Protein AF-A0AB34GC19-F1 (afdb_monomer)

pLDDT: mean 71.61, std 18.82, range [37.12, 91.69]

Solvent-accessible surface area (backbone atoms only — not comparable to full-atom values): 6278 Å² total; per-residue (Å²): 136,86,81,88,84,81,83,74,89,82,78,89,87,79,96,63,85,66,65,59,63,55,53,50,48,53,53,46,46,57,50,50,45,54,65,49,34,64,93,36,68,68,56,41,48,53,52,48,53,52,55,52,47,57,55,56,72,51,62,81,64,79,52,67,70,57,52,52,50,52,52,50,52,53,49,51,50,40,50,45,47,66,67,70,42,73,64,82,71,80,74,82,76,85,69,88,79,129

Organism: Eschrichtius robustus (NCBI:txid9764)

Nearest PDB structures (foldseek):
  6uxe-assembly1_B  TM=8.724E-01  e=7.433E-02 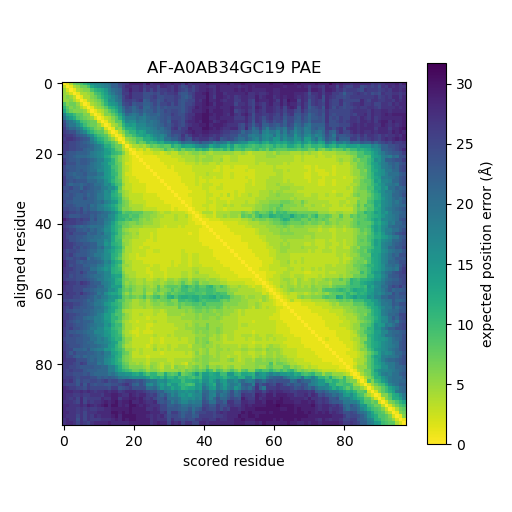 Homo sapiens
  7pua-assembly1_Fb  TM=9.396E-01  e=4.448E-01  Trypanosoma brucei brucei
  7ar7-assembly1_W  TM=7.057E-01  e=1.871E-01  Arabidopsis thaliana
  7ar8-assembly1_W  TM=6.549E-01  e=2.497E-01  Arabidopsis thaliana
  7qsk-assembly1_n  TM=7.906E-01  e=1.777E+00  Bos taurus

Sequence (98 aa):
MGLAAKVTGSGEGLGTMPAGRVLQLFKTLHRTRQQVFKNDARALEAARIKINEEFKCNKSETSPKKIEELIKIGSDVELILRTSVIQGIHTDHNTLSK

Foldseek 3Di:
DDDDDPPDDDDDDDDDDDPVLVVVLLVLQLVLQCVLCVPPPPSNVVSVVVSVVVCVVCVPPPDPVVSVVVSVVSVVVSVCSNPVRDDPPPPPPPDPDD

Secondary structure (DSSP, 8-state):
----------------TTHHHHHHHHHHHHHHHHHHTTT-HHHHHHHHHHHHHHHHHGGG---HHHHHHHHHHHHHHHHHHHHH--------------

InterPro domains:
  IPR008011 Complex 1 LYR protein domain [PF05347] (21-75)
  IPR045298 LYRM7, LYR domain [cd20267] (22-92)
  IPR050435 Mitochondrial Zinc Maintenance Protein 1 / LYRM7 [PTHR46749] (17-95)

Structure (mmCIF, N/CA/C/O backbone):
data_AF-A0AB34GC19-F1
#
_entry.id   AF-A0AB34GC19-F1
#
loop_
_atom_site.group_PDB
_atom_site.id
_atom_site.type_symbol
_atom_site.label_atom_id
_atom_site.label_alt_id
_atom_site.label_comp_id
_atom_site.label_asym_id
_atom_site.label_entity_id
_atom_site.label_seq_id
_atom_site.pdbx_PDB_ins_code
_atom_site.Cartn_x
_atom_site.Cartn_y
_atom_site.Cartn_z
_atom_site.occupancy
_atom_site.B_iso_or_equiv
_atom_site.auth_seq_id
_atom_site.auth_comp_id
_atom_site.auth_asym_id
_atom_site.auth_atom_id
_atom_site.pdbx_PDB_model_num
ATOM 1 N N . MET A 1 1 ? -20.054 -19.431 -32.368 1.00 41.50 1 MET A N 1
ATOM 2 C CA . MET A 1 1 ? -18.767 -18.725 -32.172 1.00 41.50 1 MET A CA 1
ATOM 3 C C . MET A 1 1 ? -19.087 -17.468 -31.366 1.00 41.50 1 MET A C 1
ATOM 5 O O . MET A 1 1 ? -19.691 -16.571 -31.922 1.00 41.50 1 MET A O 1
ATOM 9 N N . GLY A 1 2 ? -19.087 -17.491 -30.027 1.00 40.41 2 GLY A N 1
ATOM 10 C CA . GLY A 1 2 ? -17.900 -17.420 -29.156 1.00 40.41 2 GLY A CA 1
ATOM 11 C C . GLY A 1 2 ? -17.364 -15.980 -29.200 1.00 40.41 2 GLY A C 1
ATOM 12 O O . GLY A 1 2 ? -16.825 -15.611 -30.227 1.00 40.41 2 GLY A O 1
ATOM 13 N N . LEU A 1 3 ? -17.537 -15.095 -28.215 1.00 37.50 3 LEU A N 1
ATOM 14 C CA . LEU A 1 3 ? -17.415 -15.266 -26.768 1.00 37.50 3 LEU A CA 1
ATOM 15 C C . LEU A 1 3 ? -18.275 -14.250 -25.998 1.00 37.50 3 LEU A C 1
ATOM 17 O O . LEU A 1 3 ? -18.381 -13.082 -26.363 1.00 37.50 3 LEU A O 1
ATOM 21 N N . ALA A 1 4 ? -18.833 -14.725 -24.887 1.00 42.00 4 ALA A N 1
ATOM 22 C CA . ALA A 1 4 ? -19.416 -13.924 -23.828 1.00 42.00 4 ALA A CA 1
ATOM 23 C C . ALA A 1 4 ? -18.314 -13.225 -23.016 1.00 42.00 4 ALA A C 1
ATOM 25 O O . ALA A 1 4 ? -17.372 -13.876 -22.573 1.00 42.00 4 ALA A O 1
ATOM 26 N N . ALA A 1 5 ? -18.489 -11.937 -22.731 1.00 38.50 5 ALA A N 1
ATOM 27 C CA . ALA A 1 5 ? -17.819 -11.264 -21.622 1.00 38.50 5 ALA A CA 1
ATOM 28 C C . ALA A 1 5 ? -18.892 -10.712 -20.679 1.00 38.50 5 ALA A C 1
ATOM 30 O O . ALA A 1 5 ? -19.204 -9.526 -20.639 1.00 38.50 5 ALA A O 1
ATOM 31 N N . LYS A 1 6 ? -19.498 -11.639 -19.936 1.00 42.84 6 LYS A N 1
ATOM 32 C CA . LYS A 1 6 ? -20.293 -11.356 -18.747 1.00 42.84 6 LYS A CA 1
ATOM 33 C C . LYS A 1 6 ? -19.288 -11.094 -17.623 1.00 42.84 6 LYS A C 1
ATOM 35 O O . LYS A 1 6 ? -18.832 -12.047 -17.001 1.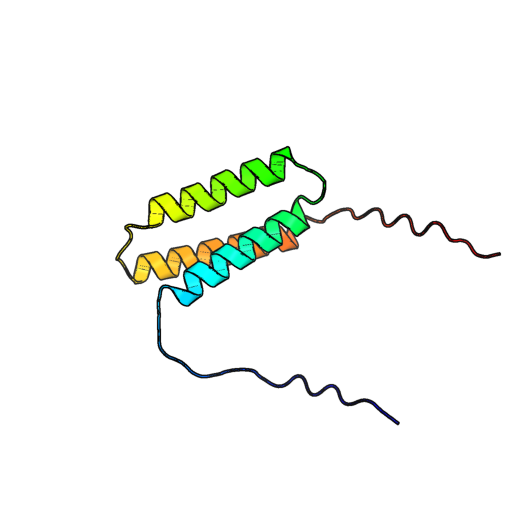00 42.84 6 LYS A O 1
ATOM 40 N N . VAL A 1 7 ? -18.896 -9.839 -17.386 1.00 38.16 7 VAL A N 1
ATOM 41 C CA . VAL A 1 7 ? -18.245 -9.493 -16.114 1.00 38.16 7 VAL A CA 1
ATOM 42 C C . VAL A 1 7 ? -19.361 -9.250 -15.105 1.00 38.16 7 VAL A C 1
ATOM 44 O O . VAL A 1 7 ? -20.058 -8.240 -15.081 1.00 38.16 7 VAL A O 1
ATOM 47 N N . THR A 1 8 ? -19.628 -10.322 -14.379 1.00 42.59 8 THR A N 1
ATOM 48 C CA . THR A 1 8 ? -20.535 -10.412 -13.250 1.00 42.59 8 THR A CA 1
ATOM 49 C C . THR A 1 8 ? -20.087 -9.457 -12.153 1.00 42.59 8 THR A C 1
ATOM 51 O O . THR A 1 8 ? -18.927 -9.489 -11.740 1.00 42.59 8 THR A O 1
ATOM 54 N N . GLY A 1 9 ? -21.022 -8.649 -11.655 1.00 45.25 9 GLY A N 1
ATOM 55 C CA . GLY A 1 9 ? -20.886 -8.024 -10.350 1.00 45.25 9 GLY A CA 1
ATOM 56 C C . GLY A 1 9 ? -20.725 -9.093 -9.268 1.00 45.25 9 GLY A C 1
ATOM 57 O O . GLY A 1 9 ? -21.496 -10.049 -9.216 1.00 45.25 9 GLY A O 1
ATOM 58 N N . SER A 1 10 ? -19.716 -8.898 -8.426 1.00 39.72 10 SER A N 1
ATOM 59 C CA . SER A 1 10 ? -19.450 -9.636 -7.190 1.00 39.72 10 SER A CA 1
ATOM 60 C C . SER A 1 10 ? -18.823 -8.622 -6.223 1.00 39.72 10 SER A C 1
ATOM 62 O O . SER A 1 10 ? -17.749 -8.109 -6.511 1.00 39.72 10 SER A O 1
ATOM 64 N N . GLY A 1 11 ? -19.409 -8.227 -5.100 1.00 38.75 11 GLY A N 1
ATOM 65 C CA . GLY A 1 11 ? -20.667 -8.624 -4.504 1.00 38.75 11 GLY A CA 1
ATOM 66 C C . GLY A 1 11 ? -21.070 -7.620 -3.423 1.00 38.75 11 GLY A C 1
ATOM 67 O O . GLY A 1 11 ? -20.230 -7.037 -2.738 1.00 38.75 11 GLY A O 1
ATOM 68 N N . GLU A 1 12 ? -22.377 -7.439 -3.300 1.00 48.94 12 GLU A N 1
ATOM 69 C CA . GLU A 1 12 ? -23.023 -6.964 -2.085 1.00 48.94 12 GLU A CA 1
ATOM 70 C C . GLU A 1 12 ? -23.057 -8.130 -1.084 1.00 48.94 12 GLU A C 1
ATOM 72 O O . GLU A 1 12 ? -23.415 -9.250 -1.453 1.00 48.94 12 GLU A O 1
ATOM 77 N N . GLY A 1 13 ? -22.710 -7.864 0.177 1.00 38.88 13 GLY A N 1
ATOM 78 C CA . GLY A 1 13 ? -22.984 -8.763 1.301 1.00 38.88 13 GLY A CA 1
ATOM 79 C C . GLY A 1 13 ? -21.752 -9.259 2.054 1.00 38.88 13 GLY A C 1
ATOM 80 O O . GLY A 1 13 ? -21.150 -10.258 1.678 1.00 38.88 13 GLY A O 1
ATOM 81 N N . LEU A 1 14 ? -21.429 -8.594 3.169 1.00 37.12 14 LEU A N 1
ATOM 82 C CA . LEU A 1 14 ? -21.427 -9.190 4.518 1.00 37.12 14 LEU A CA 1
ATOM 83 C C . LEU A 1 14 ? -20.810 -8.208 5.522 1.00 37.12 14 LEU A C 1
ATOM 85 O O . LEU A 1 14 ? -19.652 -7.802 5.425 1.00 37.12 14 LEU A O 1
ATOM 89 N N . GLY A 1 15 ? -21.623 -7.811 6.499 1.00 42.78 15 GLY A N 1
ATOM 90 C CA . GLY A 1 15 ? -21.212 -6.968 7.606 1.00 42.78 15 GLY A CA 1
ATOM 91 C C . GLY A 1 15 ? -20.226 -7.687 8.519 1.00 42.78 15 GLY A C 1
ATOM 92 O O . GLY A 1 15 ? -20.639 -8.481 9.348 1.00 42.78 15 GLY A O 1
ATOM 93 N N . THR A 1 16 ? -18.945 -7.340 8.396 1.00 39.88 16 THR A N 1
ATOM 94 C CA . THR A 1 16 ? -17.949 -7.336 9.481 1.00 39.88 16 THR A CA 1
ATOM 95 C C . THR A 1 16 ? -16.882 -6.271 9.159 1.00 39.88 16 THR A C 1
ATOM 97 O O . THR A 1 16 ? -15.835 -6.560 8.578 1.00 39.88 16 THR A O 1
ATOM 100 N N . MET A 1 17 ? -17.143 -5.000 9.478 1.00 49.31 17 MET A N 1
ATOM 101 C CA . MET A 1 17 ? -16.079 -3.982 9.625 1.00 49.31 17 MET A CA 1
ATOM 102 C C . MET A 1 17 ? -15.313 -4.279 10.934 1.00 49.31 17 MET A C 1
ATOM 104 O O . MET A 1 17 ? -15.926 -4.900 11.802 1.00 49.31 17 MET A O 1
ATOM 108 N N . PRO A 1 18 ? -14.046 -3.866 11.181 1.00 60.38 18 PRO A N 1
ATOM 109 C CA . PRO A 1 18 ? -13.088 -3.064 10.401 1.00 60.38 18 PRO A CA 1
ATOM 110 C C . PRO A 1 18 ? -11.809 -3.831 9.968 1.00 60.38 18 PRO A C 1
ATOM 112 O O . PRO A 1 18 ? -11.042 -3.337 9.144 1.00 60.38 18 PRO A O 1
ATOM 115 N N . ALA A 1 19 ? -11.563 -5.047 10.472 1.00 63.06 19 ALA A N 1
ATOM 116 C CA . ALA A 1 19 ? -10.289 -5.756 10.278 1.00 63.06 19 ALA A CA 1
ATOM 117 C C . ALA A 1 19 ? -10.052 -6.226 8.828 1.00 63.06 19 ALA A C 1
ATOM 119 O O . ALA A 1 19 ? -8.923 -6.193 8.334 1.00 63.06 19 ALA A O 1
ATOM 120 N N . GLY A 1 20 ? -11.117 -6.624 8.120 1.00 77.62 20 GLY A N 1
ATOM 121 C CA . GLY A 1 20 ? -11.020 -7.132 6.749 1.00 77.62 20 GLY A CA 1
ATOM 122 C C . GLY A 1 20 ? -10.505 -6.089 5.751 1.00 77.62 20 GLY A C 1
ATOM 123 O O . GLY A 1 20 ? -9.601 -6.385 4.970 1.00 77.62 20 GLY A O 1
ATOM 124 N N . ARG A 1 21 ? -11.014 -4.848 5.819 1.00 82.12 21 ARG A N 1
ATOM 125 C CA . ARG A 1 21 ? -10.611 -3.766 4.898 1.00 82.12 21 ARG A CA 1
ATOM 126 C C . ARG A 1 21 ? -9.181 -3.293 5.142 1.00 82.12 21 ARG A C 1
ATOM 128 O O . ARG A 1 21 ? -8.443 -3.090 4.183 1.00 82.12 21 ARG A O 1
ATOM 135 N N . VAL A 1 22 ? -8.763 -3.195 6.405 1.00 81.44 22 VAL A N 1
ATOM 136 C CA . VAL A 1 22 ? -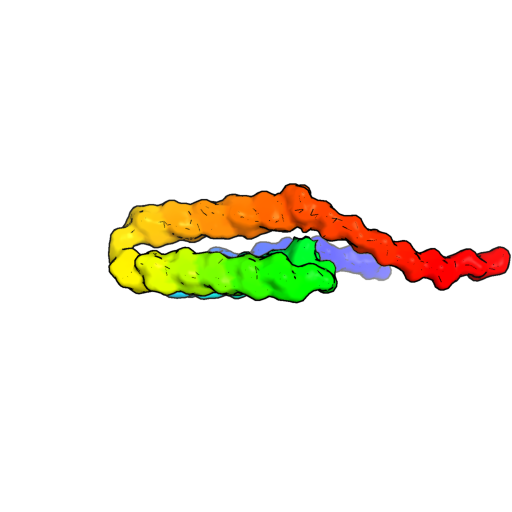7.384 -2.830 6.771 1.00 81.44 22 VAL A CA 1
ATOM 137 C C . VAL A 1 22 ? -6.391 -3.875 6.251 1.00 81.44 22 VAL A C 1
ATOM 139 O O . VAL A 1 22 ? -5.396 -3.526 5.617 1.00 81.44 22 VAL A O 1
ATOM 142 N N . LEU A 1 23 ? -6.683 -5.168 6.433 1.00 84.88 23 LEU A N 1
ATOM 143 C CA . LEU A 1 23 ? -5.837 -6.252 5.919 1.00 84.88 23 LEU A CA 1
ATOM 144 C C . LEU A 1 23 ? -5.811 -6.307 4.388 1.00 84.88 23 LEU A C 1
ATOM 146 O O . LEU A 1 23 ? -4.769 -6.593 3.795 1.00 84.88 23 LEU A O 1
ATOM 150 N N . GLN A 1 24 ? -6.943 -6.046 3.733 1.00 86.50 24 GLN A N 1
ATOM 151 C CA . GLN A 1 24 ? -7.009 -5.975 2.276 1.00 86.50 24 GLN A CA 1
ATOM 152 C C . GLN A 1 24 ? -6.157 -4.821 1.741 1.00 86.50 24 GLN A C 1
ATOM 154 O O . GLN A 1 24 ? -5.388 -5.021 0.798 1.00 86.50 24 GLN A O 1
ATOM 159 N N . LEU A 1 25 ? -6.233 -3.647 2.368 1.00 87.00 25 LEU A N 1
ATOM 160 C CA . LEU A 1 25 ? -5.416 -2.496 2.005 1.00 87.00 25 LEU A CA 1
ATOM 161 C C . LEU A 1 25 ? -3.924 -2.780 2.205 1.00 87.00 25 LEU A C 1
ATOM 163 O O . LEU A 1 25 ? -3.132 -2.552 1.294 1.00 87.00 25 LEU A O 1
ATOM 167 N N . PHE A 1 26 ? -3.552 -3.378 3.339 1.00 85.75 26 PHE A N 1
ATOM 168 C CA . PHE A 1 26 ? -2.176 -3.797 3.616 1.00 85.75 26 PHE A CA 1
ATOM 169 C C . PHE A 1 26 ? -1.624 -4.728 2.526 1.00 85.75 26 PHE A C 1
ATOM 171 O O . PHE A 1 26 ? -0.541 -4.503 1.980 1.00 85.75 26 PHE A O 1
ATOM 178 N N . LYS A 1 27 ? -2.396 -5.758 2.151 1.00 87.69 27 LYS A N 1
ATOM 179 C CA . LYS A 1 27 ? -2.032 -6.682 1.064 1.00 87.69 27 LYS A CA 1
ATOM 180 C C . LYS A 1 27 ? -1.911 -5.962 -0.277 1.00 87.69 27 LYS A C 1
ATOM 182 O O . LYS A 1 27 ? -1.004 -6.274 -1.046 1.00 87.69 27 LYS A O 1
ATOM 187 N N . THR A 1 28 ? -2.808 -5.020 -0.556 1.00 87.50 28 THR A N 1
ATOM 188 C CA . THR A 1 28 ? -2.820 -4.269 -1.817 1.00 87.50 28 THR A CA 1
ATOM 189 C C . THR A 1 28 ? -1.584 -3.380 -1.919 1.00 87.50 28 THR A C 1
ATOM 191 O O . THR A 1 28 ? -0.824 -3.538 -2.866 1.00 87.50 28 THR A O 1
ATOM 194 N N . LEU A 1 29 ? -1.277 -2.580 -0.895 1.00 87.06 29 LEU A N 1
ATOM 195 C CA . LEU A 1 29 ? -0.061 -1.757 -0.839 1.00 87.06 29 LEU A CA 1
ATOM 196 C C . LEU A 1 29 ? 1.219 -2.589 -0.989 1.00 87.06 29 LEU A C 1
ATOM 198 O O . LEU A 1 29 ? 2.148 -2.200 -1.697 1.00 87.06 29 LEU A O 1
ATOM 202 N N . HIS A 1 30 ? 1.276 -3.771 -0.370 1.00 87.06 30 HIS A N 1
ATOM 203 C CA . HIS A 1 30 ? 2.413 -4.675 -0.533 1.00 87.06 30 HIS A CA 1
ATOM 204 C C . HIS A 1 30 ? 2.529 -5.296 -1.928 1.00 87.06 30 HIS A C 1
ATOM 206 O O . HIS A 1 30 ? 3.647 -5.563 -2.367 1.00 87.06 30 HIS A O 1
ATOM 212 N N . ARG A 1 31 ? 1.422 -5.509 -2.640 1.00 86.44 31 ARG A N 1
ATOM 213 C CA . ARG A 1 31 ? 1.456 -5.914 -4.051 1.00 86.44 31 ARG A CA 1
ATOM 214 C C . ARG A 1 31 ? 1.866 -4.749 -4.945 1.00 86.44 31 ARG A C 1
ATOM 216 O O . ARG A 1 31 ? 2.701 -4.941 -5.823 1.00 86.44 31 ARG A O 1
ATOM 223 N N . THR A 1 32 ? 1.331 -3.556 -4.701 1.00 86.38 32 THR A N 1
ATOM 224 C CA . THR A 1 32 ? 1.635 -2.355 -5.484 1.00 86.38 32 THR A CA 1
ATOM 225 C C . THR A 1 32 ? 3.105 -1.976 -5.340 1.00 86.38 32 THR A C 1
ATOM 227 O O . THR A 1 32 ? 3.762 -1.811 -6.358 1.00 86.38 32 THR A O 1
ATOM 230 N N . ARG A 1 33 ? 3.698 -1.988 -4.132 1.00 85.94 33 ARG A N 1
ATOM 231 C CA . ARG A 1 33 ? 5.147 -1.725 -3.974 1.00 85.94 33 ARG A CA 1
ATOM 232 C C . ARG A 1 33 ? 6.021 -2.712 -4.754 1.00 85.94 33 ARG A C 1
ATOM 234 O O . ARG A 1 33 ? 7.039 -2.313 -5.300 1.00 85.94 33 ARG A O 1
ATOM 241 N N . GLN A 1 34 ? 5.642 -3.994 -4.800 1.00 84.69 34 GLN A N 1
ATOM 242 C CA . GLN A 1 34 ? 6.410 -5.012 -5.527 1.00 84.69 34 GLN A CA 1
ATOM 243 C C . GLN A 1 34 ? 6.361 -4.778 -7.033 1.00 84.69 34 GLN A C 1
ATOM 245 O O . GLN A 1 34 ? 7.362 -4.969 -7.715 1.00 84.69 34 GLN A O 1
ATOM 250 N N . GLN A 1 35 ? 5.205 -4.345 -7.535 1.00 82.19 35 GLN A N 1
ATOM 251 C CA . GLN A 1 35 ? 5.035 -3.982 -8.936 1.00 82.19 35 GLN A CA 1
ATOM 252 C C . GLN A 1 35 ? 5.758 -2.682 -9.273 1.00 82.19 35 GLN A C 1
ATOM 254 O O . GLN A 1 35 ? 6.368 -2.60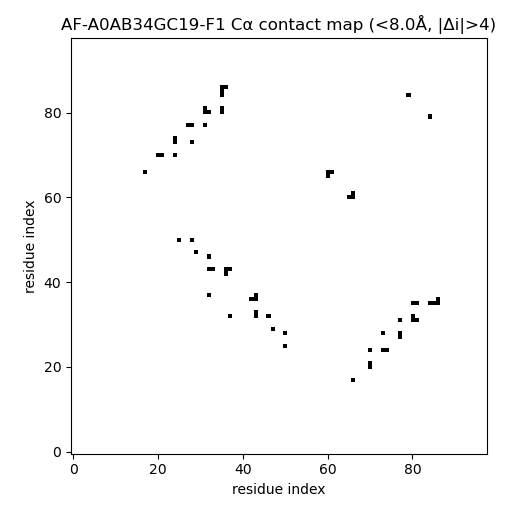2 -10.319 1.00 82.19 35 GLN A O 1
ATOM 259 N N . VAL A 1 36 ? 5.718 -1.689 -8.391 1.00 82.56 36 VAL A N 1
ATOM 260 C CA . VAL A 1 36 ? 6.232 -0.333 -8.616 1.00 82.56 36 VAL A CA 1
ATOM 261 C C . VAL A 1 36 ? 7.754 -0.227 -8.464 1.00 82.56 36 VAL A C 1
ATOM 263 O O . VAL A 1 36 ? 8.399 0.512 -9.204 1.00 82.56 36 VAL A O 1
ATOM 266 N N . PHE A 1 37 ? 8.344 -0.997 -7.550 1.00 82.50 37 PHE A N 1
ATOM 267 C CA . PHE A 1 37 ? 9.786 -1.009 -7.272 1.00 82.50 37 PHE A CA 1
ATOM 268 C C . PHE A 1 37 ? 10.458 -2.306 -7.741 1.00 82.50 37 PHE A C 1
ATOM 270 O O . PHE A 1 37 ? 11.448 -2.754 -7.162 1.00 82.50 37 PHE A O 1
ATOM 277 N N . LYS A 1 38 ? 9.914 -2.951 -8.781 1.00 76.06 38 LYS A N 1
ATOM 278 C CA . LYS A 1 38 ? 10.507 -4.152 -9.378 1.00 76.06 38 LYS A CA 1
ATOM 279 C C . LYS A 1 38 ? 11.959 -3.842 -9.777 1.00 76.06 38 LYS A C 1
ATOM 281 O O . LYS A 1 38 ? 12.179 -2.953 -10.592 1.00 76.06 38 LYS A O 1
ATOM 286 N N . ASN A 1 39 ? 12.916 -4.570 -9.195 1.00 76.94 39 ASN A N 1
ATOM 287 C CA . ASN A 1 39 ? 14.380 -4.419 -9.329 1.00 76.94 39 ASN A CA 1
ATOM 288 C C . ASN A 1 39 ? 15.068 -3.356 -8.452 1.00 76.94 39 ASN A C 1
ATOM 290 O O . ASN A 1 39 ? 16.294 -3.279 -8.472 1.00 76.94 39 ASN A O 1
ATOM 294 N N . ASP A 1 40 ? 14.340 -2.603 -7.625 1.00 81.56 40 ASP A N 1
ATOM 295 C CA . ASP A 1 40 ? 14.949 -1.710 -6.635 1.00 81.56 40 ASP A CA 1
ATOM 296 C C . ASP A 1 40 ? 14.801 -2.292 -5.225 1.00 81.56 40 ASP A C 1
ATOM 298 O O . ASP A 1 40 ? 13.830 -2.044 -4.510 1.00 81.56 40 ASP A O 1
ATOM 302 N N . ALA A 1 41 ? 15.789 -3.091 -4.813 1.00 87.19 41 ALA A N 1
ATOM 303 C CA . ALA A 1 41 ? 15.804 -3.716 -3.491 1.00 87.19 41 ALA A CA 1
ATOM 304 C C . ALA A 1 41 ? 15.802 -2.687 -2.346 1.00 87.19 41 ALA A C 1
ATOM 306 O O . ALA A 1 41 ? 15.205 -2.940 -1.297 1.00 87.19 41 ALA A O 1
ATOM 307 N N . ARG A 1 42 ? 16.427 -1.517 -2.546 1.00 88.88 42 ARG A N 1
ATOM 308 C CA . ARG A 1 42 ? 16.472 -0.454 -1.533 1.00 88.88 42 ARG A CA 1
ATOM 309 C C . ARG A 1 42 ? 15.103 0.196 -1.383 1.00 88.88 42 ARG A C 1
ATOM 311 O O . ARG A 1 42 ? 14.622 0.326 -0.259 1.00 88.88 42 ARG A O 1
ATOM 318 N N . ALA A 1 43 ? 14.447 0.533 -2.491 1.00 86.25 43 ALA A N 1
ATOM 319 C CA . ALA A 1 43 ? 13.102 1.096 -2.461 1.00 86.25 43 ALA A CA 1
ATOM 320 C C . ALA A 1 43 ? 12.056 0.081 -1.971 1.00 86.25 43 ALA A C 1
ATOM 322 O O . ALA A 1 43 ? 11.165 0.443 -1.202 1.00 86.25 43 ALA A O 1
ATOM 323 N N . LEU A 1 44 ? 12.188 -1.202 -2.330 1.00 87.19 44 LEU A N 1
ATOM 324 C CA . LEU A 1 44 ? 11.319 -2.268 -1.825 1.00 87.19 44 LEU A CA 1
ATOM 325 C C . LEU A 1 44 ? 11.384 -2.386 -0.304 1.00 87.19 44 LEU A C 1
ATOM 327 O O . LEU A 1 44 ? 10.330 -2.511 0.328 1.00 87.19 44 LEU A O 1
ATOM 331 N N . GLU A 1 45 ? 12.585 -2.360 0.275 1.00 90.25 45 GLU A N 1
ATOM 332 C CA . GLU A 1 45 ? 12.762 -2.474 1.722 1.00 90.25 45 GLU A CA 1
ATOM 333 C C . GLU A 1 45 ? 12.345 -1.191 2.446 1.00 90.25 45 GLU A C 1
ATOM 335 O O . GLU A 1 45 ? 11.603 -1.263 3.423 1.00 90.25 45 GLU A O 1
ATOM 340 N N . ALA A 1 46 ? 12.686 -0.013 1.915 1.00 89.56 46 ALA A N 1
ATOM 341 C CA . ALA A 1 46 ? 12.217 1.260 2.461 1.00 89.56 46 ALA A CA 1
ATOM 342 C C . ALA A 1 46 ? 10.678 1.340 2.482 1.00 89.56 46 ALA A C 1
ATOM 344 O O . ALA A 1 46 ? 10.079 1.647 3.515 1.00 89.56 46 ALA A O 1
ATOM 345 N N . ALA A 1 47 ? 10.019 0.970 1.377 1.00 87.31 47 ALA A N 1
ATOM 346 C CA . ALA A 1 47 ? 8.561 0.916 1.300 1.00 87.31 47 ALA A CA 1
ATOM 347 C C . ALA A 1 47 ? 7.971 -0.134 2.254 1.00 87.31 47 ALA A C 1
ATOM 349 O O . ALA A 1 47 ? 6.918 0.090 2.849 1.00 87.31 47 ALA A O 1
ATOM 350 N N . ARG A 1 48 ? 8.639 -1.283 2.432 1.00 89.38 48 ARG A N 1
ATOM 351 C CA . ARG A 1 48 ? 8.221 -2.313 3.394 1.00 89.38 48 ARG A CA 1
ATOM 352 C C . ARG A 1 48 ? 8.219 -1.775 4.816 1.00 89.38 48 ARG A C 1
ATOM 354 O O . ARG A 1 48 ? 7.213 -1.930 5.506 1.00 89.38 48 ARG A O 1
ATOM 361 N N . ILE A 1 49 ? 9.339 -1.186 5.234 1.00 91.69 49 ILE A N 1
ATOM 362 C CA . ILE A 1 49 ? 9.527 -0.638 6.576 1.00 91.69 49 ILE A CA 1
ATOM 363 C C . ILE A 1 49 ? 8.473 0.434 6.820 1.00 91.69 49 ILE A C 1
ATOM 365 O O . ILE A 1 49 ? 7.763 0.352 7.818 1.00 91.69 49 ILE A O 1
ATOM 369 N N . LYS A 1 50 ? 8.290 1.359 5.868 1.00 90.12 50 LYS A N 1
ATOM 370 C CA . LYS A 1 50 ? 7.336 2.456 6.023 1.00 90.12 50 LYS A CA 1
ATOM 371 C C . LYS A 1 50 ? 5.890 1.973 6.136 1.00 90.12 50 LYS A C 1
ATOM 373 O O . LYS A 1 50 ? 5.191 2.376 7.056 1.00 90.12 50 LYS A O 1
ATOM 378 N N . ILE A 1 51 ? 5.455 1.047 5.275 1.00 87.31 51 ILE A N 1
ATOM 379 C CA . ILE A 1 51 ? 4.109 0.455 5.374 1.00 87.31 51 ILE A CA 1
ATOM 380 C C . ILE A 1 51 ? 3.932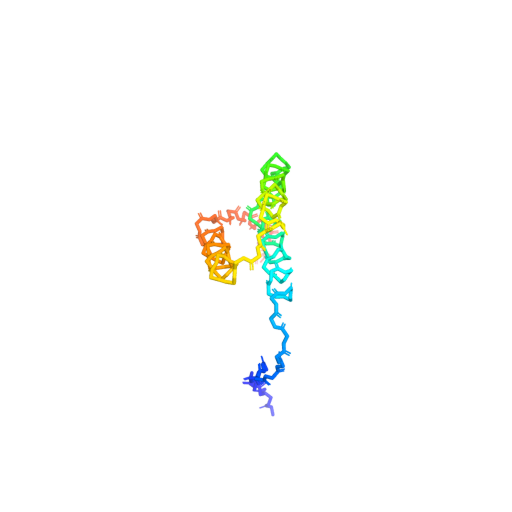 -0.255 6.724 1.00 87.31 51 ILE A C 1
ATOM 382 O O . ILE A 1 51 ? 2.910 -0.094 7.379 1.00 87.31 51 ILE A O 1
ATOM 386 N N . ASN A 1 52 ? 4.915 -1.038 7.169 1.00 87.94 52 ASN A N 1
ATOM 387 C CA . ASN A 1 52 ? 4.786 -1.778 8.422 1.00 87.94 52 ASN A CA 1
ATOM 388 C C . ASN A 1 52 ? 4.783 -0.854 9.654 1.00 87.94 52 ASN A C 1
ATOM 390 O O . ASN A 1 52 ? 4.049 -1.110 10.605 1.00 87.94 52 ASN A O 1
ATOM 394 N N . GLU A 1 53 ? 5.573 0.221 9.630 1.00 90.25 53 GLU A N 1
ATOM 395 C CA . GLU A 1 53 ? 5.607 1.255 10.667 1.00 90.25 53 GLU A CA 1
ATOM 396 C C . GLU A 1 53 ? 4.251 1.953 10.799 1.00 90.25 53 GLU A C 1
ATOM 398 O O . GLU A 1 53 ? 3.679 1.951 11.886 1.00 90.25 53 GLU A O 1
ATOM 403 N N . GLU A 1 54 ? 3.683 2.452 9.698 1.00 86.56 54 GLU A N 1
ATOM 404 C CA . GLU A 1 54 ? 2.388 3.147 9.710 1.00 86.56 54 GLU A CA 1
ATOM 405 C C . GLU A 1 54 ? 1.262 2.250 10.249 1.00 86.56 54 GLU A C 1
ATOM 407 O O . GLU A 1 54 ? 0.454 2.674 11.077 1.00 86.56 54 GLU A O 1
ATOM 412 N N . PHE A 1 55 ? 1.224 0.974 9.854 1.00 85.19 55 PHE A N 1
ATOM 413 C CA . PHE A 1 55 ? 0.224 0.032 10.370 1.00 85.19 55 PHE A CA 1
ATOM 414 C C . PHE A 1 55 ? 0.471 -0.352 11.836 1.00 85.19 55 PHE A C 1
ATOM 416 O O . PHE A 1 55 ? -0.482 -0.618 12.568 1.00 85.19 55 PHE A O 1
ATOM 423 N N . LYS A 1 56 ? 1.729 -0.371 12.292 1.00 87.25 56 LYS A N 1
ATOM 424 C CA . LYS A 1 56 ? 2.073 -0.649 13.692 1.00 87.25 56 LYS A CA 1
ATOM 425 C C . LYS A 1 56 ? 1.723 0.532 14.599 1.00 87.25 56 LYS A C 1
ATOM 427 O O . LYS A 1 56 ? 1.153 0.298 15.662 1.00 87.25 56 LYS A O 1
ATOM 432 N N . CYS A 1 57 ? 2.010 1.763 14.175 1.00 85.06 57 CYS A N 1
ATOM 433 C CA . CYS A 1 57 ? 1.655 2.988 14.896 1.00 85.06 57 CYS A CA 1
ATOM 434 C C . CYS A 1 57 ? 0.138 3.135 15.048 1.00 85.06 57 CYS A C 1
ATOM 436 O O . CYS A 1 57 ? -0.342 3.492 16.118 1.00 85.06 57 CYS A O 1
ATOM 438 N N . ASN A 1 58 ? -0.623 2.765 14.016 1.00 80.38 58 ASN A N 1
ATOM 439 C CA . ASN A 1 58 ? -2.084 2.839 14.032 1.00 80.38 58 ASN A CA 1
ATOM 440 C C . ASN A 1 58 ? -2.769 1.575 14.592 1.00 80.38 58 ASN A C 1
ATOM 442 O O . ASN A 1 58 ? -3.994 1.489 14.597 1.00 80.38 58 ASN A O 1
ATOM 446 N N . LYS A 1 59 ? -2.017 0.580 15.090 1.00 79.75 59 LYS A N 1
ATOM 447 C CA . LYS A 1 59 ? -2.577 -0.693 15.587 1.00 79.75 59 LYS A CA 1
ATOM 448 C C . LYS A 1 59 ? -3.489 -0.516 16.806 1.00 79.75 59 LYS A C 1
ATOM 450 O O . LYS A 1 59 ? -4.428 -1.288 16.977 1.00 79.75 59 LYS A O 1
ATOM 455 N N . SER A 1 60 ? -3.181 0.448 17.672 1.00 78.06 60 SER A N 1
ATOM 456 C CA . SER A 1 60 ? -3.969 0.765 18.869 1.00 78.06 60 SER A CA 1
ATOM 457 C C . SER A 1 60 ? -5.081 1.779 18.606 1.00 78.06 60 SER A C 1
ATOM 459 O O . SER A 1 60 ? -5.766 2.175 19.546 1.00 78.06 60 SER A O 1
ATOM 461 N N . GLU A 1 61 ? -5.256 2.221 17.357 1.00 79.88 61 GLU A N 1
ATOM 462 C CA . GLU A 1 61 ? -6.326 3.143 17.004 1.00 79.88 61 GLU A CA 1
ATOM 463 C C . GLU A 1 61 ? -7.674 2.424 17.116 1.00 79.88 61 GLU A C 1
ATOM 465 O O . GLU A 1 61 ? -7.914 1.399 16.477 1.00 79.88 61 GLU A O 1
ATOM 470 N N . THR A 1 62 ? -8.552 2.957 17.960 1.00 79.56 62 THR A N 1
ATOM 471 C CA . THR A 1 62 ? -9.889 2.399 18.217 1.00 79.56 62 THR A CA 1
ATOM 472 C C . THR A 1 62 ? -10.995 3.302 17.685 1.00 79.56 62 THR A C 1
ATOM 474 O O . THR A 1 62 ? -12.156 2.893 17.642 1.00 79.56 62 THR A O 1
ATOM 477 N N . SER A 1 63 ? -10.653 4.511 17.222 1.00 84.62 63 SER A N 1
ATOM 478 C CA . SER A 1 63 ? -11.616 5.448 16.661 1.00 84.62 63 SER A CA 1
ATOM 479 C C . SER A 1 63 ? -12.064 5.008 15.260 1.00 84.62 63 SER A C 1
ATOM 481 O O . SER A 1 63 ? -11.261 5.016 14.322 1.00 84.62 63 SER A O 1
ATOM 483 N N . PRO A 1 64 ? -13.356 4.687 15.049 1.00 80.38 64 PRO A N 1
ATOM 484 C CA . PRO A 1 64 ? -13.847 4.214 13.753 1.00 80.38 64 PRO A CA 1
ATOM 485 C C . PRO A 1 64 ? -13.682 5.263 12.646 1.00 80.38 64 PRO A C 1
ATOM 487 O O . PRO A 1 64 ? -13.347 4.915 11.516 1.00 80.38 64 PRO A O 1
ATOM 490 N N . LYS A 1 65 ? -13.839 6.553 12.981 1.00 85.62 65 LYS A N 1
ATOM 491 C CA . LYS A 1 65 ? -13.618 7.665 12.043 1.00 85.62 65 LYS A CA 1
ATOM 492 C C . LYS A 1 65 ? -12.160 7.735 11.590 1.00 85.62 65 LYS A C 1
ATOM 494 O O . LYS A 1 65 ? -11.896 7.940 10.410 1.00 85.62 65 LYS A O 1
ATOM 499 N N . LYS A 1 66 ? -11.223 7.530 12.521 1.00 84.81 66 LYS A N 1
ATOM 500 C CA . LYS A 1 66 ? -9.788 7.564 12.226 1.00 84.81 66 LYS A CA 1
ATOM 501 C C . LYS A 1 66 ? -9.364 6.370 11.377 1.00 84.81 66 LYS A C 1
ATOM 503 O O . LYS A 1 66 ? -8.633 6.539 10.410 1.00 84.81 66 LYS A O 1
ATOM 508 N N . ILE A 1 67 ? -9.884 5.180 11.679 1.00 84.81 67 ILE A N 1
ATOM 509 C CA . ILE A 1 67 ? -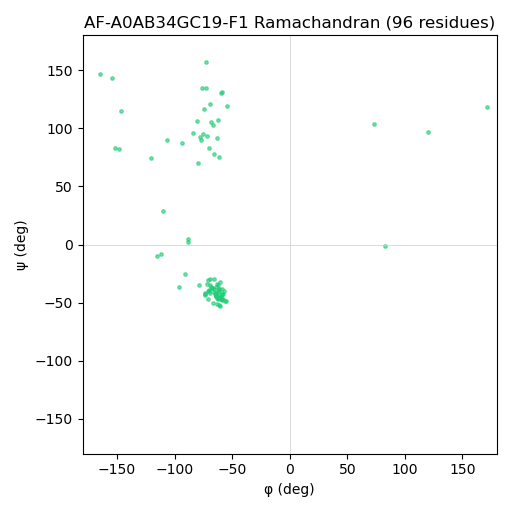9.643 3.974 10.877 1.00 84.81 67 ILE A CA 1
ATOM 510 C C . ILE A 1 67 ? -10.144 4.170 9.440 1.00 84.81 67 ILE A C 1
ATOM 512 O O . ILE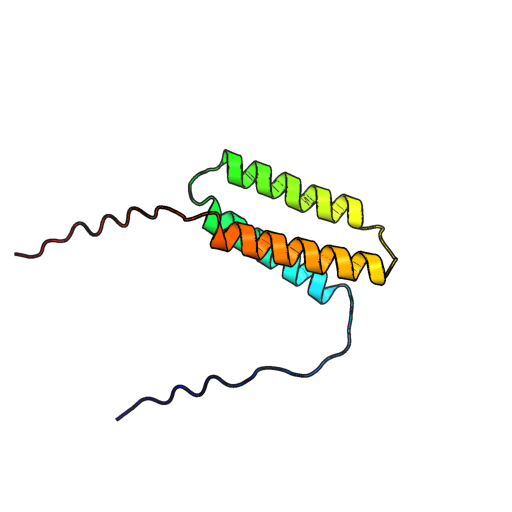 A 1 67 ? -9.449 3.806 8.494 1.00 84.81 67 ILE A O 1
ATOM 516 N N . GLU A 1 68 ? -11.327 4.760 9.250 1.00 86.62 68 GLU A N 1
ATOM 517 C CA . GLU A 1 68 ? -11.845 5.039 7.908 1.00 86.62 68 GLU A CA 1
ATOM 518 C C . GLU A 1 68 ? -10.971 6.047 7.145 1.00 86.62 68 GLU A C 1
ATOM 520 O O . GLU A 1 68 ? -10.679 5.835 5.967 1.00 86.62 68 GLU A O 1
ATOM 525 N N . GLU A 1 69 ? -10.514 7.106 7.814 1.00 88.31 69 GLU A N 1
ATOM 526 C CA . GLU A 1 69 ? -9.589 8.092 7.249 1.00 88.31 69 GLU A CA 1
ATOM 527 C C . GLU A 1 69 ? -8.264 7.439 6.820 1.00 88.31 69 GLU A C 1
ATOM 529 O O . GLU A 1 69 ? -7.829 7.615 5.685 1.00 88.31 69 GLU A O 1
ATOM 534 N N . LEU A 1 70 ? -7.670 6.601 7.676 1.00 86.44 70 LEU A N 1
ATOM 535 C CA . LEU A 1 70 ? -6.441 5.860 7.372 1.00 86.44 70 LEU A CA 1
ATOM 536 C C . LEU A 1 70 ? -6.611 4.911 6.179 1.00 86.44 70 LEU A C 1
ATOM 538 O O . LEU A 1 70 ? -5.708 4.786 5.351 1.00 86.44 70 LEU A O 1
ATOM 542 N N . ILE A 1 71 ? -7.774 4.262 6.058 1.00 86.94 71 ILE A N 1
ATOM 543 C CA . ILE A 1 71 ? -8.087 3.409 4.905 1.00 86.94 71 ILE A CA 1
ATOM 544 C C . ILE A 1 71 ? -8.170 4.239 3.617 1.00 86.94 71 ILE A C 1
ATOM 546 O O . ILE A 1 71 ? -7.651 3.803 2.587 1.00 86.94 71 ILE A O 1
ATOM 550 N N . LYS A 1 72 ? -8.800 5.421 3.659 1.00 88.69 72 LYS A N 1
ATOM 551 C CA . LYS A 1 72 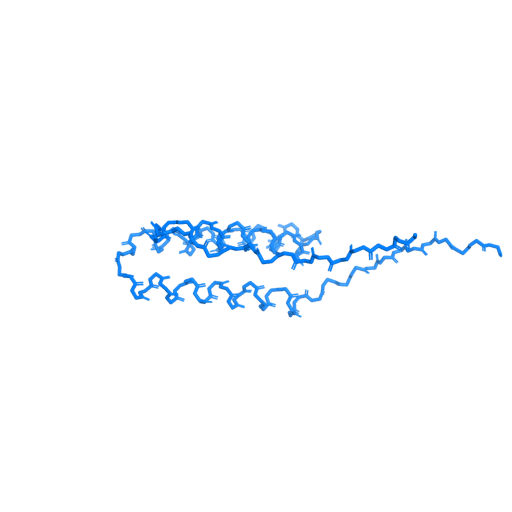? -8.881 6.330 2.503 1.00 88.69 72 LYS A CA 1
AT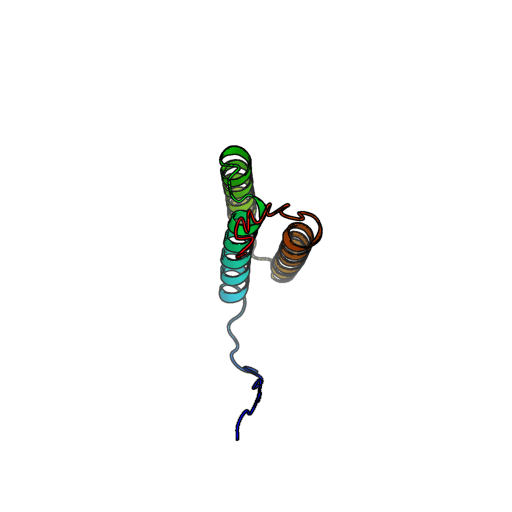OM 552 C C . LYS A 1 72 ? -7.494 6.807 2.087 1.00 88.69 72 LYS A C 1
ATOM 554 O O . LYS A 1 72 ? -7.111 6.581 0.947 1.00 88.69 72 LYS A O 1
ATOM 559 N N . ILE A 1 73 ? -6.706 7.315 3.036 1.00 88.38 73 ILE A N 1
ATOM 560 C CA . ILE A 1 73 ? -5.331 7.768 2.786 1.00 88.38 73 ILE A CA 1
ATOM 561 C C . ILE A 1 73 ? -4.494 6.646 2.168 1.00 88.38 73 ILE A C 1
ATOM 563 O O . ILE A 1 73 ? -3.841 6.850 1.151 1.00 88.38 73 ILE A O 1
ATOM 567 N N . GLY A 1 74 ? -4.519 5.438 2.738 1.00 86.44 74 GLY A N 1
ATOM 568 C CA . GLY A 1 74 ? -3.743 4.333 2.178 1.00 86.44 74 GLY A CA 1
ATOM 569 C C . GLY A 1 74 ? -4.223 3.903 0.786 1.00 86.44 74 GLY A C 1
ATOM 570 O O . GLY A 1 74 ? -3.407 3.450 -0.015 1.00 86.44 74 GLY A O 1
ATOM 571 N N . SER A 1 75 ? -5.513 4.063 0.475 1.00 86.94 75 SER A N 1
ATOM 572 C CA . SER A 1 75 ? -6.054 3.807 -0.869 1.00 86.94 75 SER A CA 1
ATOM 573 C C . SER A 1 75 ? -5.588 4.865 -1.873 1.00 86.94 75 SER A C 1
ATOM 575 O O . SER A 1 75 ? -5.197 4.520 -2.985 1.00 86.94 75 SER A O 1
ATOM 577 N N . ASP A 1 76 ? -5.540 6.133 -1.468 1.00 85.88 76 ASP A N 1
ATOM 578 C CA . ASP A 1 76 ? -4.999 7.214 -2.298 1.00 85.88 76 ASP A CA 1
ATOM 579 C C . ASP A 1 76 ? -3.497 7.022 -2.538 1.00 85.88 76 ASP A C 1
ATOM 581 O O . ASP A 1 76 ? -3.019 7.166 -3.661 1.00 85.88 76 ASP A O 1
ATOM 585 N N . VAL A 1 77 ? -2.747 6.606 -1.512 1.00 84.06 77 VAL A N 1
ATOM 586 C CA . VAL A 1 77 ? -1.322 6.259 -1.637 1.00 84.06 77 VAL A CA 1
ATOM 587 C C . VAL A 1 77 ? -1.118 5.082 -2.595 1.00 84.06 77 VAL A C 1
ATOM 589 O O . VAL A 1 77 ? -0.191 5.112 -3.402 1.00 84.06 77 VAL A O 1
ATOM 592 N N . GLU A 1 78 ? -1.977 4.059 -2.552 1.00 84.81 78 GLU A N 1
ATOM 593 C CA . GLU A 1 78 ? -1.959 2.957 -3.524 1.00 84.81 78 GLU A CA 1
ATOM 594 C C . GLU A 1 78 ? -2.165 3.464 -4.952 1.00 84.81 78 GLU A C 1
ATOM 596 O O . GLU A 1 78 ? -1.397 3.103 -5.847 1.00 84.81 78 GLU A O 1
ATOM 601 N N . LEU A 1 79 ? -3.156 4.336 -5.151 1.00 83.69 79 LEU A N 1
ATOM 602 C CA . LEU A 1 79 ? -3.458 4.922 -6.449 1.00 83.69 79 LEU A CA 1
ATOM 603 C C . LEU A 1 79 ? -2.292 5.772 -6.963 1.00 83.69 79 LEU A C 1
ATOM 605 O O . LEU A 1 79 ? -1.906 5.634 -8.124 1.00 83.69 79 LEU A O 1
ATOM 609 N N . ILE A 1 80 ? -1.700 6.611 -6.110 1.00 83.19 80 ILE A N 1
ATOM 610 C CA . ILE A 1 80 ? -0.538 7.441 -6.448 1.00 83.19 80 ILE A CA 1
ATOM 611 C C . ILE A 1 80 ? 0.652 6.555 -6.810 1.00 83.19 80 ILE A C 1
ATOM 613 O O . ILE A 1 80 ? 1.261 6.769 -7.852 1.00 83.19 80 ILE A O 1
ATOM 617 N N . LEU A 1 81 ? 0.956 5.523 -6.017 1.00 79.38 81 LEU A N 1
ATOM 618 C CA . LEU A 1 81 ? 2.037 4.583 -6.327 1.00 79.38 81 LEU A CA 1
ATOM 619 C C . LEU A 1 81 ? 1.825 3.919 -7.692 1.00 79.38 81 LEU A C 1
ATOM 621 O O . LEU A 1 81 ? 2.769 3.820 -8.468 1.00 79.38 81 LEU A O 1
ATOM 625 N N . ARG A 1 82 ? 0.593 3.507 -8.010 1.00 76.12 82 ARG A N 1
ATOM 626 C CA . ARG A 1 82 ? 0.269 2.847 -9.282 1.00 76.12 82 ARG A CA 1
ATOM 627 C C . ARG A 1 82 ? 0.294 3.788 -10.490 1.00 76.12 82 ARG A C 1
ATOM 629 O O . ARG A 1 82 ? 0.609 3.344 -11.588 1.00 76.12 82 ARG A O 1
ATOM 636 N N . THR A 1 83 ? -0.088 5.050 -10.313 1.00 73.31 83 THR A N 1
ATOM 637 C CA . THR A 1 83 ? -0.251 6.019 -11.416 1.00 73.31 83 THR A CA 1
ATOM 638 C C . THR A 1 83 ? 0.973 6.899 -11.631 1.00 73.31 83 THR A C 1
ATOM 640 O O . THR A 1 83 ? 1.301 7.222 -12.768 1.00 73.31 83 THR A O 1
ATOM 643 N N . SER A 1 84 ? 1.647 7.285 -10.550 1.00 60.03 84 SER A N 1
ATOM 644 C CA . SER A 1 84 ? 2.780 8.214 -10.577 1.00 60.03 84 SER A CA 1
ATOM 645 C C . SER A 1 84 ? 4.109 7.492 -10.735 1.00 60.03 84 SER A C 1
ATOM 647 O O . SER A 1 84 ? 5.053 8.071 -11.268 1.00 60.03 84 SER A O 1
ATOM 649 N N . VAL A 1 85 ? 4.197 6.221 -10.324 1.00 60.34 85 VAL A N 1
ATOM 650 C CA . VAL A 1 85 ? 5.370 5.409 -10.639 1.00 60.34 85 VAL A CA 1
ATOM 651 C C . VAL A 1 85 ? 5.110 4.623 -11.913 1.00 60.34 85 VAL A C 1
ATOM 653 O O . VAL A 1 85 ? 4.659 3.479 -11.906 1.00 60.34 85 VAL A O 1
ATOM 656 N N . ILE A 1 86 ? 5.421 5.269 -13.032 1.00 55.03 86 ILE A N 1
ATOM 657 C CA . ILE A 1 86 ? 5.549 4.596 -14.317 1.00 55.03 86 ILE A CA 1
ATOM 658 C C . ILE A 1 86 ? 6.786 3.703 -14.217 1.00 55.03 86 ILE A C 1
ATOM 660 O O . ILE A 1 86 ? 7.922 4.175 -14.249 1.00 55.03 86 ILE A O 1
ATOM 664 N N . GLN A 1 87 ? 6.569 2.396 -14.083 1.00 51.69 87 GLN A N 1
ATOM 665 C CA . GLN A 1 87 ? 7.615 1.426 -14.368 1.00 51.69 87 GLN A CA 1
ATOM 666 C C . GLN A 1 87 ? 7.962 1.570 -15.852 1.00 51.69 87 GLN A C 1
ATOM 668 O O . GLN A 1 87 ? 7.182 1.169 -16.715 1.00 51.69 87 GLN A O 1
ATOM 673 N N . GLY A 1 88 ? 9.122 2.148 -16.163 1.00 47.38 88 GLY A N 1
ATOM 674 C CA . GLY A 1 88 ? 9.736 2.008 -17.478 1.00 47.38 88 GLY A CA 1
ATOM 675 C C . GLY A 1 88 ? 10.127 0.548 -17.667 1.00 47.38 88 GLY A C 1
ATOM 676 O O . GLY A 1 88 ? 11.279 0.180 -17.457 1.00 47.38 88 GLY A O 1
ATOM 677 N N . ILE A 1 89 ? 9.160 -0.312 -17.987 1.00 49.62 89 ILE A N 1
ATOM 678 C CA . ILE A 1 89 ? 9.444 -1.680 -18.392 1.00 49.62 89 ILE A CA 1
ATOM 679 C C . ILE A 1 89 ? 10.050 -1.547 -19.787 1.00 49.62 89 ILE A C 1
ATOM 681 O O . ILE A 1 89 ? 9.317 -1.450 -20.772 1.00 49.62 89 ILE A O 1
ATOM 685 N N . HIS A 1 90 ? 11.382 -1.487 -19.882 1.00 45.47 90 HIS A N 1
ATOM 686 C CA . HIS A 1 90 ? 12.049 -1.799 -21.138 1.00 45.47 90 HIS A CA 1
ATOM 687 C C . HIS A 1 90 ? 11.728 -3.266 -21.407 1.00 45.47 90 HIS A C 1
ATOM 689 O O . HIS A 1 90 ? 12.319 -4.187 -20.850 1.00 45.47 90 HIS A O 1
ATOM 695 N N . THR A 1 91 ? 10.641 -3.474 -22.138 1.00 44.25 91 THR A N 1
ATOM 696 C CA . THR A 1 91 ? 10.317 -4.770 -22.695 1.00 44.25 91 THR A CA 1
ATOM 697 C C . THR A 1 91 ? 11.253 -4.893 -23.882 1.00 44.25 91 THR A C 1
ATOM 699 O O . THR A 1 91 ? 10.921 -4.436 -24.973 1.00 44.25 91 THR A O 1
ATOM 702 N N . ASP A 1 92 ? 12.447 -5.446 -23.659 1.00 46.53 92 ASP A N 1
ATOM 703 C CA . ASP A 1 92 ? 13.285 -5.993 -24.721 1.00 46.53 92 ASP A CA 1
ATOM 704 C C . ASP A 1 92 ? 12.512 -7.140 -25.387 1.00 46.53 92 ASP A C 1
ATOM 706 O O . ASP A 1 92 ? 12.781 -8.320 -25.176 1.00 46.53 92 ASP A O 1
ATOM 710 N N . HIS A 1 93 ? 11.510 -6.820 -26.202 1.00 50.38 93 HIS A N 1
ATOM 711 C CA . HIS A 1 93 ? 11.040 -7.739 -27.226 1.00 50.38 93 HIS A CA 1
ATOM 712 C C . HIS A 1 93 ? 12.011 -7.637 -28.404 1.00 50.38 93 HIS A C 1
ATOM 714 O O . HIS A 1 93 ? 11.709 -7.116 -29.476 1.00 50.38 93 HIS A O 1
ATOM 720 N N . ASN A 1 94 ? 13.222 -8.147 -28.174 1.00 56.91 94 ASN A N 1
ATOM 721 C CA . ASN A 1 94 ? 14.132 -8.546 -29.232 1.00 56.91 94 ASN A CA 1
ATOM 722 C C . ASN A 1 94 ? 13.571 -9.799 -29.918 1.00 56.91 94 ASN A C 1
ATOM 724 O O . ASN A 1 94 ? 13.978 -10.908 -29.590 1.00 56.91 94 ASN A O 1
ATOM 728 N N . THR A 1 95 ? 12.646 -9.630 -30.864 1.00 52.56 95 THR A N 1
ATOM 729 C CA . THR A 1 95 ? 12.434 -10.596 -31.953 1.00 52.56 95 THR A CA 1
ATOM 730 C C . THR A 1 95 ? 11.959 -9.859 -33.210 1.00 52.56 95 THR A C 1
ATOM 732 O O . THR A 1 95 ? 10.767 -9.820 -33.514 1.00 52.56 95 THR A O 1
ATOM 735 N N . LEU A 1 96 ? 12.886 -9.277 -33.972 1.00 54.75 96 LEU A N 1
ATOM 736 C CA . LEU A 1 96 ? 12.648 -9.030 -35.396 1.00 54.75 96 LEU A CA 1
ATOM 737 C C . LEU A 1 96 ? 12.792 -10.376 -36.114 1.00 54.75 96 LEU A C 1
ATOM 739 O O . LEU A 1 96 ? 13.896 -10.825 -36.417 1.00 54.75 96 LEU A O 1
ATOM 743 N N . SER A 1 97 ? 11.674 -11.066 -36.323 1.00 45.44 97 SER A N 1
ATOM 744 C CA . SER A 1 97 ? 11.625 -12.225 -37.210 1.00 45.44 97 SER A CA 1
ATOM 745 C C . SER A 1 97 ? 11.507 -11.749 -38.661 1.00 45.44 97 SER A C 1
ATOM 747 O O . SER A 1 97 ? 10.435 -11.288 -39.039 1.00 45.44 97 SER A O 1
ATOM 749 N N . LYS A 1 98 ? 12.633 -11.886 -39.381 1.00 45.25 98 LYS A N 1
ATOM 750 C CA . LYS A 1 98 ? 12.886 -11.883 -40.840 1.00 45.25 98 LYS A CA 1
ATOM 751 C C . LYS A 1 98 ? 12.101 -10.935 -41.744 1.00 45.25 98 LYS A C 1
ATOM 753 O O . LYS A 1 98 ? 10.900 -11.181 -41.970 1.00 45.25 98 LYS A O 1
#

Mean predicted aligned error: 12.85 Å

Radius of gyration: 18.7 Å; Cα contacts (8 Å, |Δi|>4): 33; chains: 1; bounding box: 40×27×60 Å